Protein AF-A0A662I038-F1 (afdb_monomer_lite)

pLDDT: mean 86.77, std 16.93, range [32.78, 98.44]

Foldseek 3Di:
DDDPVVVVVVCPVVVVVVVVVLVPDDPVVNVVVVQLVCLLLLNHQQDVVVLLCLLPPPPDDPLLNLLQQLQSLQAQLAAEELCLSCVLSVHHSVVVVVSQLPPPDDSNRPSLRYDHPQQASDPHNNDVVCLVSSVNSNVSSVFDADPRGTDPVRYDDSVRSNVSSVVSVVSSVVSVPD

Sequence (178 aa):
MSSPEDTLTLLGESRSAELCTLKSLNTSTRRYVDIILLAYRGKYNHSPSVVSYLSQFPSFSAKTKLLYILLLLIPKGFVATYSSLAKILSTHPRAVGALLARNPYPLIIPCHRVVRNDGSLGGYLSSQKYLHLKKKILTEEGVEIICNKVSSEKILTLNALLKLREKAARFLETSSCK

Structure (mmCIF, N/CA/C/O backbone):
data_AF-A0A662I038-F1
#
_entry.id   AF-A0A662I038-F1
#
loop_
_atom_site.group_PDB
_atom_site.id
_atom_site.type_symbol
_atom_site.label_atom_id
_atom_site.label_alt_id
_atom_site.label_comp_id
_atom_site.label_asym_id
_atom_site.label_entity_id
_atom_site.label_seq_id
_atom_site.pdbx_PDB_ins_code
_atom_site.Cartn_x
_atom_site.Cartn_y
_atom_site.Cartn_z
_atom_site.occupancy
_atom_site.B_iso_or_equiv
_atom_site.auth_seq_id
_atom_site.auth_comp_id
_atom_site.auth_asym_id
_atom_site.auth_atom_id
_atom_site.pdbx_PDB_model_num
ATOM 1 N N . MET A 1 1 ? 6.240 27.834 24.008 1.00 33.84 1 MET A N 1
ATOM 2 C CA . MET A 1 1 ? 5.352 26.735 23.574 1.00 33.84 1 MET A CA 1
ATOM 3 C C . MET A 1 1 ? 4.157 27.390 22.908 1.00 33.84 1 MET A C 1
ATOM 5 O O . MET A 1 1 ? 3.299 27.891 23.617 1.00 33.84 1 MET A O 1
ATOM 9 N N . SER A 1 2 ? 4.181 27.533 21.583 1.00 36.19 2 SER A N 1
ATOM 10 C CA . SER A 1 2 ? 3.076 28.123 20.814 1.00 36.19 2 SER A CA 1
ATOM 11 C C . SER A 1 2 ? 1.949 27.104 20.651 1.00 36.19 2 SER A C 1
ATOM 13 O O . SER A 1 2 ? 2.203 25.902 20.534 1.00 36.19 2 SER A O 1
ATOM 15 N N . SER A 1 3 ? 0.710 27.581 20.731 1.00 33.22 3 SER A N 1
ATOM 16 C CA . SER A 1 3 ? -0.489 26.751 20.794 1.00 33.22 3 SER A CA 1
ATOM 17 C C . SER A 1 3 ? -0.877 26.219 19.401 1.00 33.22 3 SER A C 1
ATOM 19 O O . SER A 1 3 ? -0.516 26.819 18.387 1.00 33.22 3 SER A O 1
ATOM 21 N N . PRO A 1 4 ? -1.613 25.095 19.305 1.00 44.12 4 PRO A N 1
ATOM 22 C CA . PRO A 1 4 ? -2.043 24.532 18.022 1.00 44.12 4 PRO A CA 1
ATOM 23 C C . PRO A 1 4 ? -3.026 25.418 17.231 1.00 44.12 4 PRO A C 1
ATOM 25 O O . PRO A 1 4 ? -3.208 25.173 16.039 1.00 44.12 4 PRO A O 1
ATOM 28 N N . GLU A 1 5 ? -3.617 26.456 17.836 1.00 38.94 5 GLU A N 1
ATOM 29 C CA . GLU A 1 5 ? -4.492 27.403 17.125 1.00 38.94 5 GLU A CA 1
ATOM 30 C C . GLU A 1 5 ? -3.711 28.471 16.342 1.00 38.94 5 GLU A C 1
ATOM 32 O O . GLU A 1 5 ? -4.143 28.881 15.264 1.00 38.94 5 GLU A O 1
ATOM 37 N N . ASP A 1 6 ? -2.490 28.806 16.772 1.00 32.78 6 ASP A N 1
ATOM 38 C CA . ASP A 1 6 ? -1.623 29.785 16.093 1.00 32.78 6 ASP A CA 1
ATOM 39 C C . ASP A 1 6 ? -1.150 29.304 14.707 1.00 32.78 6 ASP A C 1
ATOM 41 O O . ASP A 1 6 ? -0.696 30.084 13.868 1.00 32.78 6 ASP A O 1
ATOM 45 N N . THR A 1 7 ? -1.279 28.003 14.429 1.00 41.44 7 THR A N 1
ATOM 46 C CA . THR A 1 7 ? -0.846 27.411 13.155 1.00 41.44 7 THR A CA 1
ATOM 47 C C . THR A 1 7 ? -1.882 27.611 12.044 1.00 41.44 7 THR A C 1
ATOM 49 O O . THR A 1 7 ? -1.519 27.609 10.870 1.00 41.44 7 THR A O 1
ATOM 52 N N . LEU A 1 8 ? -3.167 27.801 12.371 1.00 39.47 8 LEU A N 1
ATOM 53 C CA . LEU A 1 8 ? -4.226 27.895 11.359 1.00 39.47 8 LEU A CA 1
ATOM 54 C C . LEU A 1 8 ? -4.288 29.284 10.700 1.00 39.47 8 LEU A C 1
ATOM 56 O O . LEU A 1 8 ? -4.560 29.382 9.504 1.00 39.47 8 LEU A O 1
ATOM 60 N N . THR A 1 9 ? -3.961 30.340 11.446 1.00 37.62 9 THR A N 1
ATOM 61 C CA . THR A 1 9 ? -3.963 31.734 10.963 1.00 37.62 9 THR A CA 1
ATOM 62 C C . THR A 1 9 ? -2.780 32.020 10.025 1.00 37.62 9 THR A C 1
ATOM 64 O O . THR A 1 9 ? -2.939 32.694 9.008 1.00 37.62 9 THR A O 1
ATOM 67 N N . LEU A 1 10 ? -1.620 31.393 10.261 1.00 40.50 10 LEU A N 1
ATOM 68 C CA . LEU A 1 10 ? -0.428 31.484 9.397 1.00 40.50 10 LEU A CA 1
ATOM 69 C C . LEU A 1 10 ? -0.578 30.763 8.040 1.00 40.50 10 LEU A C 1
ATOM 71 O O . LEU A 1 10 ? 0.208 30.984 7.115 1.00 40.50 10 LEU A O 1
ATOM 75 N N . LEU A 1 11 ? -1.600 29.917 7.882 1.00 45.19 11 LEU A N 1
ATOM 76 C CA . LEU A 1 11 ? -1.929 29.257 6.611 1.00 45.19 11 LEU A CA 1
ATOM 77 C C . LEU A 1 11 ? -2.804 30.123 5.684 1.00 45.19 11 LEU A C 1
ATOM 79 O O . LEU A 1 11 ? -2.993 29.769 4.518 1.00 45.19 11 LEU A O 1
ATOM 83 N N . GLY A 1 12 ? -3.354 31.237 6.182 1.00 42.88 12 GLY A N 1
ATOM 84 C CA . GLY A 1 12 ? -4.209 32.147 5.413 1.00 42.88 12 GLY A CA 1
ATOM 85 C C . GLY A 1 12 ? -3.422 33.088 4.499 1.00 42.88 12 GLY A C 1
ATOM 86 O O . GLY A 1 12 ? -3.713 33.171 3.307 1.00 42.88 12 GLY A O 1
ATOM 87 N N . GLU A 1 13 ? -2.386 33.738 5.034 1.00 44.53 13 GLU A N 1
ATOM 88 C CA . GLU A 1 13 ? -1.527 34.680 4.295 1.00 44.53 13 GLU A CA 1
ATOM 89 C C . GLU A 1 13 ? -0.468 33.971 3.432 1.00 44.53 13 GLU A C 1
ATOM 91 O O . GLU A 1 13 ? -0.098 34.458 2.366 1.00 44.53 13 GLU A O 1
ATOM 96 N N . SER A 1 14 ? -0.027 32.772 3.828 1.00 51.50 14 SER A N 1
ATOM 97 C CA . SER A 1 14 ? 0.958 31.979 3.072 1.00 51.50 14 SER A CA 1
ATOM 98 C C . SER A 1 14 ? 0.381 31.302 1.822 1.00 51.50 14 SER A C 1
ATOM 100 O O . SER A 1 14 ? 1.107 31.067 0.854 1.00 51.50 14 SER A O 1
ATOM 102 N N . ARG A 1 15 ? -0.934 31.044 1.781 1.00 53.59 15 ARG A N 1
ATOM 103 C CA . ARG A 1 15 ? -1.600 30.368 0.653 1.00 53.59 15 ARG A CA 1
ATOM 104 C C . ARG A 1 15 ? -1.509 31.143 -0.660 1.00 53.59 15 ARG A C 1
ATOM 106 O O . ARG A 1 15 ? -1.369 30.526 -1.714 1.00 53.59 15 ARG A O 1
ATOM 113 N N . SER A 1 16 ? -1.611 32.470 -0.629 1.00 54.75 16 SER A N 1
ATOM 114 C CA . SER A 1 16 ? -1.562 33.319 -1.828 1.00 54.75 16 SER A CA 1
ATOM 115 C C . SER A 1 16 ? -0.154 33.361 -2.436 1.00 54.75 16 SER A C 1
ATOM 117 O O . SER A 1 16 ? -0.014 33.235 -3.655 1.00 54.75 16 SER A O 1
ATOM 119 N N . ALA A 1 17 ? 0.884 33.430 -1.599 1.00 58.47 17 ALA A N 1
ATOM 120 C CA . ALA A 1 17 ? 2.283 33.357 -2.015 1.00 58.47 17 ALA A CA 1
ATOM 121 C C . ALA A 1 17 ? 2.681 31.951 -2.515 1.00 58.47 17 ALA A C 1
ATOM 123 O O . ALA A 1 17 ? 3.295 31.831 -3.575 1.00 58.47 17 ALA A O 1
ATOM 124 N N . GLU A 1 18 ? 2.271 30.875 -1.829 1.00 60.16 18 GLU A N 1
ATOM 125 C CA . GLU A 1 18 ? 2.495 29.489 -2.282 1.00 60.16 18 GLU A CA 1
ATOM 126 C C . GLU A 1 18 ? 1.809 29.198 -3.625 1.00 60.16 18 GLU A C 1
ATOM 128 O O . GLU A 1 18 ? 2.407 28.599 -4.522 1.00 60.16 18 GLU A O 1
ATOM 133 N N . LEU A 1 19 ? 0.566 29.660 -3.805 1.00 60.66 19 LEU A N 1
ATOM 134 C CA . LEU A 1 19 ? -0.159 29.524 -5.071 1.00 60.66 19 LEU A CA 1
ATOM 135 C C . LEU A 1 19 ? 0.495 30.330 -6.200 1.00 60.66 19 LEU A C 1
ATOM 137 O O . LEU A 1 19 ? 0.440 29.897 -7.351 1.00 60.66 19 LEU A O 1
ATOM 141 N N . CYS A 1 20 ? 1.108 31.477 -5.898 1.00 59.00 20 CYS A N 1
ATOM 142 C CA . CYS A 1 20 ? 1.858 32.274 -6.868 1.00 59.00 20 CYS A CA 1
ATOM 143 C C . CYS A 1 20 ? 3.135 31.542 -7.322 1.00 59.00 20 CYS A C 1
ATOM 145 O O . CYS A 1 20 ? 3.368 31.391 -8.522 1.00 59.00 20 CYS A O 1
ATOM 147 N N . THR A 1 21 ? 3.885 30.972 -6.375 1.00 70.62 21 THR A N 1
ATOM 148 C CA . THR A 1 21 ? 5.096 30.177 -6.642 1.00 70.62 21 THR A CA 1
ATOM 149 C C . THR A 1 21 ? 4.796 28.897 -7.429 1.00 70.62 21 THR A C 1
ATOM 151 O O . THR A 1 21 ? 5.540 28.538 -8.334 1.00 70.62 21 THR A O 1
ATOM 154 N N . LEU A 1 22 ? 3.676 28.212 -7.167 1.00 69.75 22 LEU A N 1
ATOM 155 C CA . LEU A 1 22 ? 3.274 27.045 -7.969 1.00 69.75 22 LEU A CA 1
ATOM 156 C C . LEU A 1 22 ? 2.853 27.414 -9.398 1.00 69.75 22 LEU A C 1
ATOM 158 O O . LEU A 1 22 ? 3.016 26.610 -10.318 1.00 69.75 22 LEU A O 1
ATOM 162 N N . LYS A 1 23 ? 2.301 28.615 -9.599 1.00 75.94 23 LYS A N 1
ATOM 163 C CA . LYS A 1 23 ? 1.896 29.107 -10.923 1.00 75.94 23 LYS A CA 1
ATOM 164 C C . LYS A 1 23 ? 3.088 29.499 -11.798 1.00 75.94 23 LYS A C 1
ATOM 166 O O . LYS A 1 23 ? 2.944 29.426 -13.014 1.00 75.94 23 LYS A O 1
ATOM 171 N N . SER A 1 24 ? 4.225 29.873 -11.208 1.00 84.00 24 SER A N 1
ATOM 172 C CA . SER A 1 24 ? 5.445 30.241 -11.942 1.00 84.00 24 SER A CA 1
ATOM 173 C C . SER A 1 24 ? 6.302 29.042 -12.370 1.00 84.00 24 SER A C 1
ATOM 175 O O . SER A 1 24 ? 7.221 29.199 -13.173 1.00 84.00 24 SER A O 1
ATOM 177 N N . LEU A 1 25 ? 6.000 27.832 -11.885 1.00 85.56 25 LEU A N 1
ATOM 178 C CA . LEU A 1 25 ? 6.672 26.607 -12.317 1.00 85.56 25 LEU A CA 1
ATOM 179 C C . LEU A 1 25 ? 6.358 26.277 -13.781 1.00 85.56 25 LEU A C 1
ATOM 181 O O . LEU A 1 25 ? 5.228 26.439 -14.248 1.00 85.56 25 LEU A O 1
ATOM 185 N N . ASN A 1 26 ? 7.335 25.696 -14.483 1.00 92.38 26 ASN A N 1
ATOM 186 C CA . ASN A 1 26 ? 7.074 25.110 -15.795 1.00 92.38 26 ASN A CA 1
ATOM 187 C C . ASN A 1 26 ? 6.031 23.980 -15.691 1.00 92.38 26 ASN A C 1
ATOM 189 O O . ASN A 1 26 ? 5.844 23.353 -14.641 1.00 92.38 26 ASN A O 1
ATOM 193 N N . THR A 1 27 ? 5.365 23.692 -16.808 1.00 89.31 27 THR A N 1
ATOM 194 C CA . THR A 1 27 ? 4.227 22.767 -16.848 1.00 89.31 27 THR A CA 1
ATOM 195 C C . THR A 1 27 ? 4.571 21.365 -16.338 1.00 89.31 27 THR A C 1
ATOM 197 O O . THR A 1 27 ? 3.749 20.745 -15.665 1.00 89.31 27 THR A O 1
ATOM 200 N N . SER A 1 28 ? 5.772 20.859 -16.624 1.00 88.38 28 SER A N 1
ATOM 201 C CA . SER A 1 28 ? 6.204 19.520 -16.206 1.00 88.38 28 SER A CA 1
ATOM 202 C C . SER A 1 28 ? 6.419 19.439 -14.696 1.00 88.38 28 SER A C 1
ATOM 204 O O . SER A 1 28 ? 5.887 18.536 -14.049 1.00 88.38 28 SER A O 1
ATOM 206 N N . THR A 1 29 ? 7.124 20.413 -14.116 1.00 88.56 29 THR A N 1
ATOM 207 C CA . THR A 1 29 ? 7.346 20.480 -12.666 1.00 88.56 29 THR A CA 1
ATOM 208 C C . THR A 1 29 ? 6.030 20.669 -11.923 1.00 88.56 29 THR A C 1
ATOM 210 O O . THR A 1 29 ? 5.772 19.973 -10.943 1.00 88.56 29 THR A O 1
ATOM 213 N N . ARG A 1 30 ? 5.152 21.549 -12.417 1.00 88.00 30 ARG A N 1
ATOM 214 C CA . ARG A 1 30 ? 3.831 21.764 -11.821 1.00 88.00 30 ARG A CA 1
ATOM 215 C C . ARG A 1 30 ? 2.997 20.483 -11.804 1.00 88.00 30 ARG A C 1
ATOM 217 O O . ARG A 1 30 ? 2.484 20.118 -10.754 1.00 88.00 30 ARG A O 1
ATOM 224 N N . ARG A 1 31 ? 2.942 19.748 -12.923 1.00 87.69 31 ARG A N 1
ATOM 225 C CA . ARG A 1 31 ? 2.252 18.446 -13.000 1.00 87.69 31 ARG A CA 1
ATOM 226 C C . ARG A 1 31 ? 2.807 17.437 -11.999 1.00 87.69 31 ARG A C 1
ATOM 228 O O . ARG A 1 31 ? 2.033 16.715 -11.376 1.00 87.69 31 ARG A O 1
ATOM 235 N N . TYR A 1 32 ? 4.128 17.378 -11.842 1.00 88.69 32 TYR A N 1
ATOM 236 C CA . TYR A 1 32 ? 4.756 16.499 -10.859 1.00 88.69 32 TYR A CA 1
ATOM 237 C C . TYR A 1 32 ? 4.319 16.853 -9.432 1.00 88.69 32 TYR A C 1
ATOM 239 O O . TYR A 1 32 ? 3.855 15.980 -8.698 1.00 88.69 32 TYR A O 1
ATOM 247 N N . VAL A 1 33 ? 4.396 18.134 -9.060 1.00 90.38 33 VAL A N 1
ATOM 248 C CA . VAL A 1 33 ? 3.961 18.608 -7.739 1.00 90.38 33 VAL A CA 1
ATOM 249 C C . VAL A 1 33 ? 2.472 18.329 -7.518 1.00 90.38 33 VAL A C 1
ATOM 251 O O . VAL A 1 33 ? 2.106 17.801 -6.469 1.00 90.38 33 VAL A O 1
ATOM 254 N N . ASP A 1 34 ? 1.622 18.584 -8.514 1.00 89.94 34 ASP A N 1
ATOM 255 C CA . ASP A 1 34 ? 0.185 18.304 -8.447 1.00 89.94 34 ASP A CA 1
ATOM 256 C C . ASP A 1 34 ? -0.094 16.816 -8.190 1.00 89.94 34 ASP A C 1
ATOM 258 O O . ASP A 1 34 ? -0.921 16.483 -7.341 1.00 89.94 34 ASP A O 1
ATOM 262 N N . ILE A 1 35 ? 0.625 15.904 -8.856 1.00 90.19 35 ILE A N 1
ATOM 263 C CA . ILE A 1 35 ? 0.500 14.456 -8.627 1.00 90.19 35 ILE A CA 1
ATOM 264 C C . ILE A 1 35 ? 0.863 14.099 -7.182 1.00 90.19 35 ILE A C 1
ATOM 266 O O . ILE A 1 35 ? 0.116 13.366 -6.530 1.00 90.19 35 ILE A O 1
ATOM 270 N N . ILE A 1 36 ? 1.975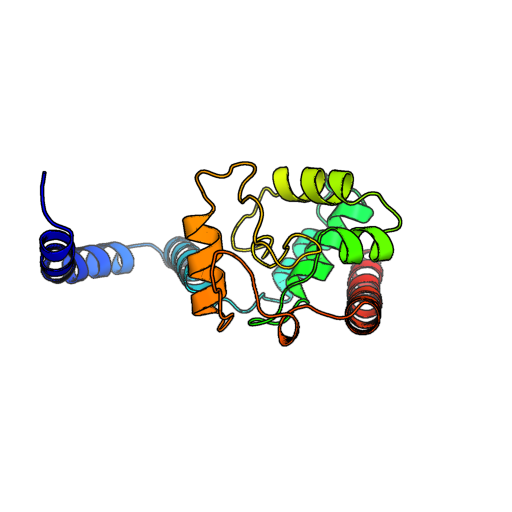 14.627 -6.662 1.00 91.81 36 ILE A N 1
ATOM 271 C CA . ILE A 1 36 ? 2.405 14.376 -5.280 1.00 91.81 36 ILE A CA 1
ATOM 272 C C . ILE A 1 36 ? 1.370 14.907 -4.284 1.00 91.81 36 ILE A C 1
ATOM 274 O O . ILE A 1 36 ? 1.000 14.195 -3.350 1.00 91.81 36 ILE A O 1
ATOM 278 N N . LEU A 1 37 ? 0.849 16.116 -4.501 1.00 92.06 37 LEU A N 1
ATOM 279 C CA . LEU A 1 37 ? -0.173 16.716 -3.643 1.00 92.06 37 LEU A CA 1
ATOM 280 C C . LEU A 1 37 ? -1.493 15.943 -3.696 1.00 92.06 37 LEU A C 1
ATOM 282 O O . LEU A 1 37 ? -2.119 15.730 -2.659 1.00 92.06 37 LEU A O 1
ATOM 286 N N . LEU A 1 38 ? -1.916 15.488 -4.877 1.00 92.00 38 LEU A N 1
ATOM 287 C CA . LEU A 1 38 ? -3.093 14.633 -5.026 1.00 92.00 38 LEU A CA 1
ATOM 288 C C . LEU A 1 38 ? -2.901 13.295 -4.312 1.00 92.00 38 LEU A C 1
ATOM 290 O O . LEU A 1 38 ? -3.838 12.812 -3.678 1.00 92.00 38 LEU A O 1
ATOM 294 N N . ALA A 1 39 ? -1.713 12.696 -4.402 1.00 91.44 39 ALA A N 1
ATOM 295 C CA . ALA A 1 39 ? -1.419 11.415 -3.770 1.00 91.44 39 ALA A CA 1
ATOM 296 C C . ALA A 1 39 ? -1.368 11.546 -2.249 1.00 91.44 39 ALA A C 1
ATOM 298 O O . ALA A 1 39 ? -1.968 10.743 -1.540 1.00 91.44 39 ALA A O 1
ATOM 299 N N . TYR A 1 40 ? -0.741 12.613 -1.758 1.00 92.00 40 TYR A N 1
ATOM 300 C CA . TYR A 1 40 ? -0.734 12.957 -0.345 1.00 92.00 40 TYR A CA 1
ATOM 301 C C . TYR A 1 40 ? -2.137 13.225 0.205 1.00 92.00 40 TYR A C 1
ATOM 303 O O . TYR A 1 40 ? -2.399 12.856 1.339 1.00 92.00 40 TYR A O 1
ATOM 311 N N . ARG A 1 41 ? -3.031 13.808 -0.607 1.00 92.19 41 ARG A N 1
ATOM 312 C CA . ARG A 1 41 ? -4.436 14.076 -0.255 1.00 92.19 41 ARG A CA 1
ATOM 313 C C . ARG A 1 41 ? -5.359 12.850 -0.348 1.00 92.19 41 ARG A C 1
ATOM 315 O O . ARG A 1 41 ? -6.576 13.017 -0.336 1.00 92.19 41 ARG A O 1
ATOM 322 N N . GLY A 1 42 ? -4.829 11.656 -0.634 1.00 87.62 42 GLY A N 1
ATOM 323 C CA . GLY A 1 42 ? -5.635 10.456 -0.918 1.00 87.62 42 GLY A CA 1
ATOM 324 C C . GLY A 1 42 ? -6.472 10.534 -2.209 1.00 87.62 42 GLY A C 1
ATOM 325 O O . GLY A 1 42 ? -7.277 9.652 -2.509 1.00 87.62 42 GLY A O 1
ATOM 326 N N . LYS A 1 43 ? -6.296 11.584 -3.023 1.00 88.94 43 LYS A N 1
ATOM 327 C CA . LYS A 1 43 ? -7.107 11.874 -4.218 1.00 88.94 43 LYS A CA 1
ATOM 328 C C . LYS A 1 43 ? -6.486 11.381 -5.520 1.00 88.94 43 LYS A C 1
ATOM 330 O O . LYS A 1 43 ? -7.187 11.312 -6.525 1.00 88.94 43 LYS A O 1
ATOM 335 N N . TYR A 1 44 ? -5.237 10.928 -5.524 1.00 87.81 44 TYR A N 1
ATOM 336 C CA . TYR A 1 44 ? -4.592 10.422 -6.739 1.00 87.81 44 TYR A CA 1
ATOM 337 C C . TYR A 1 44 ? -5.205 9.109 -7.241 1.00 87.81 44 TYR A C 1
ATOM 339 O O . TYR A 1 44 ? -5.312 8.140 -6.494 1.00 87.81 44 TYR A O 1
ATOM 347 N N . ASN A 1 45 ? -5.629 9.086 -8.504 1.00 84.31 45 ASN A N 1
ATOM 348 C CA . ASN A 1 45 ? -6.024 7.868 -9.208 1.00 84.31 45 ASN A CA 1
ATOM 349 C C . ASN A 1 45 ? -4.846 7.433 -10.078 1.00 84.31 45 ASN A C 1
ATOM 351 O O . ASN A 1 45 ? -4.392 8.196 -10.929 1.00 84.31 45 ASN A O 1
ATOM 355 N N . HIS A 1 46 ? -4.335 6.227 -9.843 1.00 82.00 46 HIS A N 1
ATOM 356 C CA . HIS A 1 46 ? -3.140 5.750 -10.527 1.00 82.00 46 HIS A CA 1
ATOM 357 C C . HIS A 1 46 ? -3.394 5.617 -12.033 1.00 82.00 46 HIS A C 1
ATOM 359 O O . HIS A 1 46 ? -4.306 4.908 -12.459 1.00 82.00 46 HIS A O 1
ATOM 365 N N . SER A 1 47 ? -2.572 6.294 -12.836 1.00 80.56 47 SER A N 1
ATOM 366 C CA . SER A 1 47 ? -2.617 6.173 -14.294 1.00 80.56 47 SER A CA 1
ATOM 367 C C . SER A 1 47 ? -2.165 4.773 -14.745 1.00 80.56 47 SER A C 1
ATOM 369 O O . SER A 1 47 ? -1.195 4.249 -14.183 1.00 80.56 47 SER A O 1
ATOM 371 N N . PRO A 1 48 ? -2.764 4.192 -15.806 1.00 79.62 48 PRO A N 1
ATOM 372 C CA . PRO A 1 48 ? -2.260 2.970 -16.442 1.00 79.62 48 PRO A CA 1
ATOM 373 C C . PRO A 1 48 ? -0.775 3.043 -16.833 1.00 79.62 48 PRO A C 1
ATOM 375 O O . PRO A 1 48 ? -0.078 2.029 -16.820 1.00 79.62 48 PRO A O 1
ATOM 378 N N . SER A 1 49 ? -0.256 4.245 -17.114 1.00 84.38 49 SER A N 1
ATOM 379 C CA . SER A 1 49 ? 1.166 4.453 -17.417 1.00 84.38 49 SER A CA 1
ATOM 380 C C . SER A 1 49 ? 2.095 4.053 -16.266 1.00 84.38 49 SER A C 1
ATOM 382 O O . SER A 1 49 ? 3.185 3.548 -16.519 1.00 84.38 49 SER A O 1
ATOM 384 N N . VAL A 1 50 ? 1.660 4.199 -15.007 1.00 87.94 50 VAL A N 1
ATOM 385 C CA . VAL A 1 50 ? 2.444 3.776 -13.834 1.00 87.94 50 VAL A CA 1
ATOM 386 C C . VAL A 1 50 ? 2.570 2.255 -13.797 1.00 87.94 50 VAL A C 1
ATOM 388 O O . VAL A 1 50 ? 3.649 1.734 -13.533 1.00 87.94 50 VAL A O 1
ATOM 391 N N . VAL A 1 51 ? 1.491 1.530 -14.104 1.00 87.94 51 VAL A N 1
ATOM 392 C CA . VAL A 1 51 ? 1.506 0.059 -14.160 1.00 87.94 51 VAL A CA 1
ATOM 393 C C . VAL A 1 51 ? 2.481 -0.420 -15.237 1.00 87.94 51 VAL A C 1
ATOM 395 O O . VAL A 1 51 ? 3.327 -1.271 -14.963 1.00 87.94 51 VAL A O 1
ATOM 398 N N . SER A 1 52 ? 2.414 0.184 -16.428 1.00 88.06 52 SER A N 1
ATOM 399 C CA . SER A 1 52 ? 3.336 -0.103 -17.532 1.00 88.06 52 SER A CA 1
ATOM 400 C C . SER A 1 52 ? 4.795 0.144 -17.129 1.00 88.06 52 SER A C 1
ATOM 402 O O . SER A 1 52 ? 5.629 -0.754 -17.244 1.00 88.06 52 SER A O 1
ATOM 404 N N . TYR A 1 53 ? 5.088 1.302 -16.533 1.00 90.50 53 TYR A N 1
ATOM 405 C CA . TYR A 1 53 ? 6.427 1.637 -16.047 1.00 90.50 53 TYR A CA 1
ATOM 406 C C . TYR A 1 53 ? 6.965 0.610 -15.039 1.00 90.50 53 TYR A C 1
ATOM 408 O O . TYR A 1 53 ? 8.065 0.083 -15.202 1.00 90.50 53 TYR A O 1
ATOM 416 N N . LEU A 1 54 ? 6.176 0.269 -14.015 1.00 90.88 54 LEU A N 1
ATOM 417 C CA . LEU A 1 54 ? 6.601 -0.675 -12.979 1.00 90.88 54 LEU A CA 1
ATOM 418 C C . LEU A 1 54 ? 6.814 -2.091 -13.526 1.00 90.88 54 LEU A C 1
ATOM 420 O O . LEU A 1 54 ? 7.715 -2.794 -13.067 1.00 90.88 54 LEU A O 1
ATOM 424 N N . SER A 1 55 ? 6.013 -2.512 -14.509 1.00 87.75 55 SER A N 1
ATOM 425 C CA . SER A 1 55 ? 6.145 -3.835 -15.130 1.00 87.75 55 SER A CA 1
ATOM 426 C C . SER A 1 55 ? 7.471 -4.009 -15.885 1.00 87.75 55 SER A C 1
ATOM 428 O O . SER A 1 55 ? 8.066 -5.089 -15.851 1.00 87.75 55 SER A O 1
ATOM 430 N N . GLN A 1 56 ? 7.988 -2.932 -16.477 1.00 88.12 56 GLN A N 1
ATOM 431 C CA . GLN A 1 56 ? 9.222 -2.929 -17.267 1.00 88.12 56 GLN A CA 1
ATOM 432 C C . GLN A 1 56 ? 10.467 -2.583 -16.438 1.00 88.12 56 GLN A C 1
ATOM 434 O O . GLN A 1 56 ? 11.586 -2.713 -16.921 1.00 88.12 56 GLN A O 1
ATOM 439 N N . PHE A 1 57 ? 10.304 -2.185 -15.172 1.00 88.75 57 PHE A N 1
ATOM 440 C CA . PHE A 1 57 ? 11.421 -1.723 -14.350 1.00 88.75 57 PHE A CA 1
ATOM 441 C C . PHE A 1 57 ? 12.449 -2.850 -14.093 1.00 88.75 57 PHE A C 1
ATOM 443 O O . PHE A 1 57 ? 12.089 -3.867 -13.486 1.00 88.75 57 PHE A O 1
ATOM 450 N N . PRO A 1 58 ? 13.717 -2.713 -14.528 1.00 86.00 58 PRO A N 1
ATOM 451 C CA . PRO A 1 58 ? 14.671 -3.827 -14.565 1.00 86.00 58 PRO A CA 1
ATOM 452 C C . PRO A 1 58 ? 15.118 -4.278 -13.169 1.00 86.00 58 PRO A C 1
ATOM 454 O O . PRO A 1 58 ? 15.255 -5.472 -12.918 1.00 86.00 58 PRO A O 1
ATOM 457 N N . SER A 1 59 ? 15.268 -3.347 -12.224 1.00 90.62 59 SER A N 1
ATOM 458 C CA . SER A 1 59 ? 15.780 -3.647 -10.878 1.00 90.62 59 SER A CA 1
ATOM 459 C C . SER A 1 59 ? 14.747 -4.283 -9.938 1.00 90.62 59 SER A C 1
ATOM 461 O O . SER A 1 59 ? 15.062 -4.584 -8.785 1.00 90.62 59 SER A O 1
ATOM 463 N N . PHE A 1 60 ? 13.498 -4.470 -10.378 1.00 92.38 60 PHE A N 1
ATOM 464 C CA . PHE A 1 60 ? 12.458 -5.098 -9.565 1.00 92.38 60 PHE A CA 1
ATOM 465 C C . PHE A 1 60 ? 12.325 -6.583 -9.886 1.00 92.38 60 PHE A C 1
ATOM 467 O O . PHE A 1 60 ? 12.086 -6.974 -11.025 1.00 92.38 60 PHE A O 1
ATOM 474 N N . SER A 1 61 ? 12.381 -7.418 -8.846 1.00 93.75 61 SER A N 1
ATOM 475 C CA . SER A 1 61 ? 12.034 -8.836 -8.976 1.00 93.75 61 SER A CA 1
ATOM 476 C C . SER A 1 61 ? 10.587 -9.006 -9.455 1.00 93.75 61 SER A C 1
ATOM 478 O O . SER A 1 61 ? 9.737 -8.156 -9.171 1.00 93.75 61 SER A O 1
ATOM 480 N N . ALA A 1 62 ? 10.263 -10.135 -10.091 1.00 92.94 62 ALA A N 1
ATOM 481 C CA . ALA A 1 62 ? 8.889 -10.448 -10.501 1.00 92.94 62 ALA A CA 1
ATOM 482 C C . ALA A 1 62 ? 7.883 -10.316 -9.338 1.00 92.94 62 ALA A C 1
ATOM 484 O O . ALA A 1 62 ? 6.796 -9.761 -9.493 1.00 92.94 62 ALA A O 1
ATOM 485 N N . LYS A 1 63 ? 8.287 -10.736 -8.131 1.00 94.81 63 LYS A N 1
ATOM 4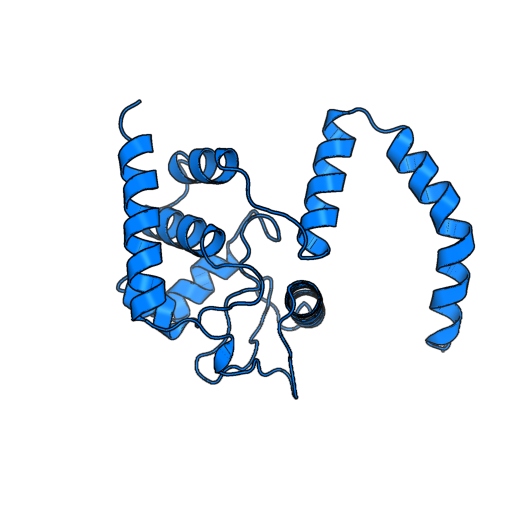86 C CA . LYS A 1 63 ? 7.488 -10.613 -6.904 1.00 94.81 63 LYS A CA 1
ATOM 487 C C . LYS A 1 63 ? 7.279 -9.156 -6.484 1.00 94.81 63 LYS A C 1
ATOM 489 O O . LYS A 1 63 ? 6.179 -8.798 -6.072 1.00 94.81 63 LYS A O 1
ATOM 494 N N . THR A 1 64 ? 8.310 -8.319 -6.599 1.00 96.00 64 THR A N 1
ATOM 495 C CA . THR A 1 64 ? 8.226 -6.876 -6.320 1.00 96.00 64 THR A CA 1
ATOM 496 C C . THR A 1 64 ? 7.268 -6.194 -7.292 1.00 96.00 64 THR A C 1
ATOM 498 O O . THR A 1 64 ? 6.382 -5.463 -6.854 1.00 96.00 64 THR A O 1
ATOM 501 N N . LYS A 1 65 ? 7.398 -6.484 -8.594 1.00 95.56 65 LYS A N 1
ATOM 502 C CA . LYS A 1 65 ? 6.509 -5.954 -9.636 1.00 95.56 65 LYS A CA 1
ATOM 503 C C . LYS A 1 65 ? 5.055 -6.332 -9.356 1.00 95.56 65 LYS A C 1
ATOM 505 O O . LYS A 1 65 ? 4.194 -5.456 -9.311 1.00 95.56 65 LYS A O 1
ATOM 510 N N . LEU A 1 66 ? 4.799 -7.613 -9.074 1.00 96.06 66 LEU A N 1
ATOM 511 C CA . LEU A 1 66 ? 3.463 -8.103 -8.737 1.00 96.06 66 LEU A CA 1
ATOM 512 C C . LEU A 1 66 ? 2.898 -7.417 -7.487 1.00 96.06 66 LEU A C 1
ATOM 514 O O . LEU A 1 66 ? 1.757 -6.967 -7.516 1.00 96.06 66 LEU A O 1
ATOM 518 N N . LEU A 1 67 ? 3.687 -7.286 -6.413 1.00 97.31 67 LEU A N 1
ATOM 519 C CA . LEU A 1 67 ? 3.264 -6.588 -5.196 1.00 97.31 67 LEU A CA 1
ATOM 520 C C . LEU A 1 67 ? 2.891 -5.130 -5.485 1.00 97.31 67 LEU A C 1
ATOM 522 O O . LEU A 1 67 ? 1.834 -4.683 -5.056 1.00 97.31 67 LEU A O 1
ATOM 526 N N . TYR A 1 68 ? 3.727 -4.381 -6.205 1.00 96.50 68 TYR A N 1
ATOM 527 C CA . TYR A 1 68 ? 3.463 -2.963 -6.462 1.00 96.50 68 TYR A CA 1
ATOM 528 C C . TYR A 1 68 ? 2.241 -2.753 -7.353 1.00 96.50 68 TYR A C 1
ATOM 530 O O . TYR A 1 68 ? 1.405 -1.911 -7.033 1.00 96.50 68 TYR A O 1
ATOM 538 N N . ILE A 1 69 ? 2.077 -3.556 -8.407 1.00 95.44 69 ILE A N 1
ATOM 539 C CA . ILE A 1 69 ? 0.875 -3.506 -9.249 1.00 95.44 69 ILE A CA 1
ATOM 540 C C . ILE A 1 69 ? -0.363 -3.8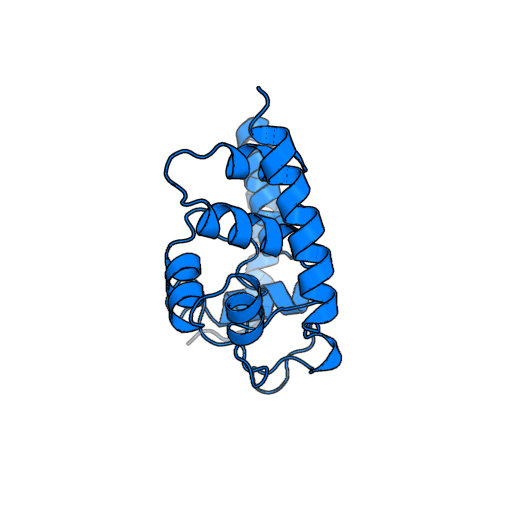82 -8.433 1.00 95.44 69 ILE A C 1
ATOM 542 O O . ILE A 1 69 ? -1.384 -3.206 -8.526 1.00 95.44 69 ILE A O 1
ATOM 546 N N . LEU A 1 70 ? -0.271 -4.904 -7.579 1.00 96.19 70 LEU A N 1
ATOM 547 C CA . LEU A 1 70 ? -1.368 -5.298 -6.700 1.00 96.19 70 LEU A CA 1
ATOM 548 C C . LEU A 1 70 ? -1.799 -4.148 -5.777 1.00 96.19 70 LEU A C 1
ATOM 550 O O . LEU A 1 70 ? -2.994 -3.913 -5.635 1.00 96.19 70 LEU A O 1
ATOM 554 N N . LEU A 1 71 ? -0.855 -3.391 -5.205 1.00 96.31 71 LEU A N 1
ATOM 555 C CA . LEU A 1 71 ? -1.168 -2.217 -4.379 1.00 96.31 71 LEU A CA 1
ATOM 556 C C . LEU A 1 71 ? -1.899 -1.125 -5.163 1.00 96.31 71 LEU A C 1
ATOM 558 O O . LEU A 1 71 ? -2.843 -0.541 -4.638 1.00 96.31 71 LEU A O 1
ATOM 562 N N . LEU A 1 72 ? -1.498 -0.866 -6.413 1.00 95.12 72 LEU A N 1
ATOM 563 C CA . LEU A 1 72 ? -2.175 0.108 -7.281 1.00 95.12 72 LEU A CA 1
ATOM 564 C C . LEU A 1 72 ? -3.628 -0.285 -7.581 1.00 95.12 72 LEU A C 1
ATOM 566 O O . LEU A 1 72 ? -4.450 0.585 -7.864 1.00 95.12 72 LEU A O 1
ATOM 570 N N . LEU A 1 73 ? -3.942 -1.582 -7.516 1.00 94.94 73 LEU A N 1
ATOM 571 C CA . LEU A 1 73 ? -5.282 -2.120 -7.741 1.00 94.94 73 LEU A CA 1
ATOM 572 C C . LEU A 1 73 ? -6.153 -2.168 -6.478 1.00 94.94 73 LEU A C 1
ATOM 574 O O . LEU A 1 73 ? -7.364 -2.347 -6.608 1.00 94.94 73 LEU A O 1
ATOM 578 N N . ILE A 1 74 ? -5.582 -2.010 -5.277 1.00 96.06 74 ILE A N 1
ATOM 579 C CA . ILE A 1 74 ? -6.372 -1.892 -4.044 1.00 96.06 74 ILE A CA 1
ATOM 580 C C . ILE A 1 74 ? -7.178 -0.590 -4.129 1.00 96.06 74 ILE A C 1
ATOM 582 O O . ILE A 1 74 ? -6.568 0.474 -4.263 1.00 96.06 74 ILE A O 1
ATOM 586 N N . PRO A 1 75 ? -8.519 -0.629 -4.053 1.00 95.25 75 PRO A N 1
ATOM 587 C CA . PRO A 1 75 ? -9.332 0.574 -4.154 1.00 95.25 75 PRO A CA 1
ATOM 588 C C . PRO A 1 75 ? -9.094 1.513 -2.968 1.00 95.25 75 PRO A C 1
ATOM 590 O O . PRO A 1 75 ? -8.801 1.080 -1.853 1.00 95.25 75 PRO A O 1
ATOM 593 N N . LYS A 1 76 ? -9.249 2.817 -3.210 1.00 95.25 76 LYS A N 1
ATOM 594 C CA . LYS A 1 76 ? -9.280 3.822 -2.139 1.00 95.25 76 LYS A CA 1
ATOM 595 C C . LYS A 1 76 ? -10.366 3.479 -1.129 1.00 95.25 76 LYS A C 1
ATOM 597 O O . LYS A 1 76 ? -11.421 2.968 -1.504 1.00 95.25 76 LYS A O 1
ATOM 602 N N . GLY A 1 77 ? -10.091 3.760 0.138 1.00 96.31 77 GLY A N 1
ATOM 603 C CA . GLY A 1 77 ? -10.992 3.417 1.231 1.00 96.31 77 GLY A CA 1
ATOM 604 C C . GLY A 1 77 ? -10.894 1.956 1.669 1.00 96.31 77 GLY A C 1
ATOM 605 O O . GLY A 1 77 ? -11.570 1.578 2.617 1.00 96.31 77 GLY A O 1
ATOM 606 N N . PHE A 1 78 ? -10.046 1.140 1.038 1.00 97.88 78 PHE A N 1
ATOM 607 C CA . PHE A 1 78 ? -9.785 -0.235 1.450 1.00 97.88 78 PHE A CA 1
ATOM 608 C C . PHE A 1 78 ? -8.298 -0.467 1.698 1.00 97.88 78 PHE A C 1
ATOM 610 O O . PHE A 1 78 ? -7.424 0.195 1.134 1.00 97.88 78 PHE A O 1
ATOM 617 N N . VAL A 1 79 ? -8.011 -1.448 2.544 1.00 98.25 79 VAL A N 1
ATOM 618 C CA . VAL A 1 79 ? -6.655 -1.845 2.912 1.00 98.25 79 VAL A CA 1
ATOM 619 C C . VAL A 1 79 ? -6.471 -3.350 2.771 1.00 98.25 79 VAL A C 1
ATOM 621 O O . VAL A 1 79 ? -7.425 -4.121 2.803 1.00 98.25 79 VAL A O 1
ATOM 624 N N . ALA A 1 80 ? -5.225 -3.784 2.640 1.00 98.38 80 ALA A N 1
ATOM 625 C CA . ALA A 1 80 ? -4.837 -5.185 2.733 1.00 98.38 80 ALA A CA 1
ATOM 626 C C . ALA A 1 80 ? -3.973 -5.407 3.975 1.00 98.38 80 ALA A C 1
ATOM 628 O O . ALA A 1 80 ? -3.361 -4.481 4.507 1.00 98.38 80 ALA A O 1
ATOM 629 N N . THR A 1 81 ? -3.875 -6.651 4.432 1.00 98.44 81 THR A N 1
ATOM 630 C CA . THR A 1 81 ? -2.980 -6.997 5.543 1.00 98.44 81 THR A CA 1
ATOM 631 C C . THR A 1 81 ? -1.649 -7.539 5.031 1.00 98.44 81 THR A C 1
ATOM 633 O O . THR A 1 81 ? -1.589 -8.195 3.990 1.00 98.44 81 THR A O 1
ATOM 636 N N . TYR A 1 82 ? -0.566 -7.353 5.790 1.00 98.06 82 TYR A N 1
ATOM 637 C CA . TYR A 1 82 ? 0.717 -7.999 5.471 1.00 98.06 82 TYR A CA 1
ATOM 638 C C . TYR A 1 82 ? 0.581 -9.524 5.324 1.00 98.06 82 TYR A C 1
ATOM 640 O O . TYR A 1 82 ? 1.236 -10.121 4.474 1.00 98.06 82 TYR A O 1
ATOM 648 N N . SER A 1 83 ? -0.268 -10.156 6.140 1.00 98.06 83 SER A N 1
ATOM 649 C CA . SER A 1 83 ? -0.534 -11.599 6.111 1.00 98.06 83 SER A CA 1
ATOM 650 C C . SER A 1 83 ? -1.281 -12.042 4.856 1.00 98.06 83 SER A C 1
ATOM 652 O O . SER A 1 83 ? -0.896 -13.035 4.244 1.00 98.06 83 SER A O 1
ATOM 654 N N . SER A 1 84 ? -2.318 -11.312 4.443 1.00 98.25 84 SER A N 1
ATOM 655 C CA . SER A 1 84 ? -3.070 -11.632 3.226 1.00 98.25 84 SER A CA 1
ATOM 656 C C . SER A 1 84 ? -2.211 -11.448 1.977 1.00 98.25 84 SER A C 1
ATOM 658 O O . SER A 1 84 ? -2.134 -12.362 1.162 1.00 98.25 84 SER A O 1
ATOM 660 N N . LEU A 1 85 ? -1.462 -10.345 1.871 1.00 98.38 85 LEU A N 1
ATOM 661 C CA . LEU A 1 85 ? -0.516 -10.133 0.769 1.00 98.38 85 LEU A CA 1
ATOM 662 C C . LEU A 1 85 ? 0.576 -11.207 0.724 1.00 98.38 85 LEU A C 1
ATOM 664 O O . LEU A 1 85 ? 0.951 -11.664 -0.352 1.00 98.38 85 LEU A O 1
ATOM 668 N N . ALA A 1 86 ? 1.068 -11.646 1.883 1.00 98.25 86 ALA A N 1
ATOM 669 C CA . ALA A 1 86 ? 2.062 -12.709 1.958 1.00 98.25 86 ALA A CA 1
ATOM 670 C C . ALA A 1 86 ? 1.535 -14.037 1.397 1.00 98.25 86 ALA A C 1
ATOM 672 O O . ALA A 1 86 ? 2.235 -14.678 0.615 1.00 98.25 86 ALA A O 1
ATOM 673 N N . LYS A 1 87 ? 0.283 -14.401 1.713 1.00 97.94 87 LYS A N 1
ATOM 674 C CA . LYS A 1 87 ? -0.394 -15.574 1.132 1.00 97.94 87 LYS A CA 1
ATOM 675 C C . LYS A 1 87 ? -0.510 -15.452 -0.390 1.00 97.94 87 LYS A C 1
ATOM 677 O O . LYS A 1 87 ? -0.110 -16.358 -1.111 1.00 97.94 87 LYS A O 1
ATOM 682 N N . ILE A 1 88 ? -0.974 -14.300 -0.877 1.00 97.69 88 ILE A N 1
ATOM 683 C CA . ILE A 1 88 ? -1.142 -14.003 -2.312 1.00 97.69 88 ILE A CA 1
ATOM 684 C C . ILE A 1 88 ? 0.176 -14.111 -3.096 1.00 97.69 88 ILE A C 1
ATOM 686 O O . ILE A 1 88 ? 0.192 -14.565 -4.241 1.00 97.69 88 ILE A O 1
ATOM 690 N N . LEU A 1 89 ? 1.284 -13.704 -2.476 1.00 96.56 89 LEU A N 1
ATOM 691 C CA . LEU A 1 89 ? 2.622 -13.702 -3.071 1.00 96.56 89 LEU A CA 1
ATOM 692 C C . LEU A 1 89 ? 3.437 -14.964 -2.761 1.00 96.56 89 LEU A C 1
ATOM 694 O O . LEU A 1 89 ? 4.611 -15.015 -3.131 1.00 96.56 89 LEU A O 1
ATOM 698 N N . SER A 1 90 ? 2.848 -15.948 -2.067 1.00 96.69 90 SER A N 1
ATOM 699 C CA . SER A 1 90 ? 3.536 -17.166 -1.610 1.00 96.69 90 SER A CA 1
ATOM 700 C C . SER A 1 90 ? 4.853 -16.846 -0.885 1.00 96.69 90 SER A C 1
ATOM 702 O O . SER A 1 90 ? 5.941 -17.266 -1.277 1.00 96.69 90 SER A O 1
ATOM 704 N N . THR A 1 91 ? 4.774 -15.993 0.138 1.00 97.38 91 THR A N 1
ATOM 705 C CA . THR A 1 91 ? 5.928 -15.511 0.909 1.00 97.38 91 THR A CA 1
ATOM 706 C C . THR A 1 91 ? 5.558 -15.285 2.378 1.00 97.38 91 THR A C 1
ATOM 708 O O . THR A 1 91 ? 4.436 -15.554 2.798 1.00 97.38 91 THR A O 1
ATOM 711 N N . HIS A 1 92 ? 6.495 -14.772 3.178 1.00 97.62 92 HIS A N 1
ATOM 712 C CA . HIS A 1 92 ? 6.273 -14.444 4.586 1.00 97.62 92 HIS A CA 1
ATOM 713 C C . HIS A 1 92 ? 5.866 -12.963 4.781 1.00 97.62 92 HIS A C 1
ATOM 715 O O . HIS A 1 92 ? 6.400 -12.091 4.087 1.00 97.62 92 HIS A O 1
ATOM 721 N N . PRO A 1 93 ? 5.010 -12.607 5.765 1.00 97.12 93 PRO A N 1
ATOM 722 C CA . PRO A 1 93 ? 4.600 -11.215 6.017 1.00 97.12 93 PRO A CA 1
ATOM 723 C C . PRO A 1 93 ? 5.766 -10.250 6.253 1.00 97.12 93 PRO A C 1
ATOM 725 O O . PRO A 1 93 ? 5.739 -9.110 5.793 1.00 97.12 93 PRO A O 1
ATOM 728 N N . ARG A 1 94 ? 6.835 -10.718 6.912 1.00 95.56 94 ARG A N 1
ATOM 729 C CA . ARG A 1 94 ? 8.069 -9.929 7.095 1.00 95.56 94 ARG A CA 1
ATOM 730 C C . ARG A 1 94 ? 8.757 -9.608 5.765 1.00 95.56 94 ARG A C 1
ATOM 732 O O . ARG A 1 94 ? 9.273 -8.507 5.609 1.00 95.56 94 ARG A O 1
ATOM 739 N N . ALA A 1 95 ? 8.719 -10.529 4.800 1.00 96.81 95 ALA A N 1
ATOM 740 C CA . ALA A 1 95 ? 9.274 -10.307 3.468 1.00 96.81 95 ALA A CA 1
ATOM 741 C C . ALA A 1 95 ? 8.467 -9.246 2.703 1.00 96.81 95 ALA A C 1
ATOM 743 O O . ALA A 1 95 ? 9.055 -8.372 2.075 1.00 96.81 95 ALA A O 1
ATOM 744 N N . VAL A 1 96 ? 7.131 -9.258 2.824 1.00 97.38 96 VAL A N 1
ATOM 745 C CA . VAL A 1 96 ? 6.277 -8.173 2.300 1.00 97.38 96 VAL A CA 1
ATOM 746 C C . VAL A 1 96 ? 6.664 -6.842 2.943 1.00 97.38 96 VAL A C 1
ATOM 748 O O . VAL A 1 96 ? 6.899 -5.868 2.236 1.00 97.38 96 VAL A O 1
ATOM 751 N N . GLY A 1 97 ? 6.816 -6.807 4.271 1.00 95.38 97 GLY A N 1
ATOM 752 C CA . GLY A 1 97 ? 7.293 -5.624 4.991 1.00 95.38 97 GLY A CA 1
ATOM 753 C C . GLY A 1 97 ? 8.626 -5.090 4.457 1.00 95.38 97 GLY A C 1
ATOM 754 O O . GLY A 1 97 ? 8.735 -3.896 4.196 1.00 95.38 97 GLY A O 1
ATOM 755 N N . ALA A 1 98 ? 9.604 -5.967 4.216 1.00 94.75 98 ALA A N 1
ATOM 756 C CA . ALA A 1 98 ? 10.906 -5.595 3.661 1.00 94.75 98 ALA A CA 1
ATOM 757 C C . ALA A 1 98 ? 10.816 -5.040 2.225 1.00 94.75 98 ALA A C 1
ATOM 759 O O . ALA A 1 98 ? 11.510 -4.080 1.894 1.00 94.75 98 ALA A O 1
ATOM 760 N N . LEU A 1 99 ? 9.942 -5.595 1.378 1.00 95.25 99 LEU A N 1
ATOM 761 C CA . LEU A 1 99 ? 9.706 -5.083 0.022 1.00 95.25 99 LEU A CA 1
ATOM 762 C C . LEU A 1 99 ? 9.050 -3.693 0.031 1.00 95.25 99 LEU A C 1
ATOM 764 O O . LEU A 1 99 ? 9.392 -2.844 -0.792 1.00 95.25 99 LEU A O 1
ATOM 768 N N . LEU A 1 100 ? 8.123 -3.448 0.963 1.00 94.94 100 LEU A N 1
ATOM 769 C CA . LEU A 1 100 ? 7.468 -2.144 1.118 1.00 94.94 100 LEU A CA 1
ATOM 770 C C . LEU A 1 100 ? 8.380 -1.101 1.768 1.00 94.94 100 LEU A C 1
ATOM 772 O O . LEU A 1 100 ? 8.291 0.075 1.427 1.00 94.94 100 LEU A O 1
ATOM 776 N N . ALA A 1 101 ? 9.273 -1.525 2.662 1.00 91.94 101 ALA A N 1
ATOM 777 C CA . ALA A 1 101 ? 10.301 -0.681 3.269 1.00 91.94 101 ALA A CA 1
ATOM 778 C C . ALA A 1 101 ? 11.292 -0.117 2.235 1.00 91.94 101 ALA A C 1
ATOM 780 O O . ALA A 1 101 ? 11.838 0.966 2.425 1.00 91.94 101 ALA A O 1
ATOM 781 N N . ARG A 1 102 ? 11.503 -0.846 1.132 1.00 90.38 102 ARG A N 1
ATOM 782 C CA . ARG A 1 102 ? 12.374 -0.465 0.011 1.00 90.38 102 ARG A CA 1
ATOM 783 C C . ARG A 1 102 ? 11.619 0.186 -1.149 1.00 90.38 102 ARG A C 1
ATOM 785 O O . ARG A 1 102 ? 12.185 0.295 -2.229 1.00 90.38 102 ARG A O 1
ATOM 792 N N . ASN A 1 103 ? 10.355 0.577 -0.959 1.00 91.56 103 ASN A N 1
ATOM 793 C CA . ASN A 1 103 ? 9.572 1.245 -1.998 1.00 91.56 103 ASN A CA 1
ATOM 794 C C . ASN A 1 103 ? 10.221 2.592 -2.381 1.00 91.56 103 ASN A C 1
ATOM 796 O O . ASN A 1 103 ? 10.191 3.507 -1.555 1.00 91.56 103 ASN A O 1
ATOM 800 N N . PRO A 1 104 ? 10.750 2.748 -3.611 1.00 90.12 104 PRO A N 1
ATOM 801 C CA . PRO A 1 104 ? 11.383 3.995 -4.033 1.00 90.12 104 PRO A CA 1
ATOM 802 C C . PRO A 1 104 ? 10.371 5.092 -4.389 1.00 90.12 104 PRO A C 1
ATOM 804 O O . PRO A 1 104 ? 10.748 6.256 -4.471 1.00 90.12 104 PRO A O 1
ATOM 807 N N . TYR A 1 105 ? 9.086 4.749 -4.554 1.00 91.31 105 TYR A N 1
ATOM 808 C CA . TYR A 1 105 ? 8.022 5.695 -4.898 1.00 91.31 105 TYR A CA 1
ATOM 809 C C . TYR A 1 105 ? 6.878 5.675 -3.870 1.00 91.31 105 TYR A C 1
ATOM 811 O O . TYR A 1 105 ? 5.761 5.236 -4.181 1.00 91.31 105 TYR A O 1
ATOM 819 N N . PRO A 1 106 ? 7.111 6.139 -2.626 1.00 90.44 106 PRO A N 1
ATOM 820 C CA . PRO A 1 106 ? 6.027 6.403 -1.686 1.00 90.44 106 PRO A CA 1
ATOM 821 C C . PRO A 1 106 ? 4.955 7.319 -2.288 1.00 90.44 106 PRO A C 1
ATOM 823 O O . PRO A 1 106 ? 5.255 8.134 -3.157 1.00 90.44 106 PRO A O 1
ATOM 826 N N . LEU A 1 107 ? 3.712 7.213 -1.808 1.00 90.56 107 LEU A N 1
ATOM 827 C CA . LEU A 1 107 ? 2.521 7.930 -2.306 1.00 90.56 107 LEU A CA 1
ATOM 828 C C . LEU A 1 107 ? 2.049 7.492 -3.702 1.00 90.56 107 LEU A C 1
ATOM 830 O O . LEU A 1 107 ? 0.854 7.276 -3.894 1.00 90.56 107 LEU A O 1
ATOM 834 N N . ILE A 1 108 ? 2.963 7.318 -4.661 1.00 92.50 108 ILE A N 1
ATOM 835 C CA . ILE A 1 108 ? 2.625 6.823 -6.004 1.00 92.50 108 ILE A CA 1
ATOM 836 C C . ILE A 1 108 ? 2.261 5.343 -5.947 1.00 92.50 108 ILE A C 1
ATOM 838 O O . ILE A 1 108 ? 1.229 4.950 -6.485 1.00 92.50 108 ILE A O 1
ATOM 842 N N . ILE A 1 109 ? 3.081 4.534 -5.273 1.00 94.25 109 ILE A N 1
ATOM 843 C CA . ILE A 1 109 ? 2.726 3.171 -4.879 1.00 94.25 109 ILE A CA 1
ATOM 844 C C . ILE A 1 109 ? 2.078 3.271 -3.489 1.00 94.25 109 ILE A C 1
ATOM 846 O O . ILE A 1 109 ? 2.765 3.664 -2.538 1.00 94.25 109 ILE A O 1
ATOM 850 N N . PRO A 1 110 ? 0.785 2.923 -3.335 1.00 95.06 110 PRO A N 1
ATOM 851 C CA . PRO A 1 110 ? 0.006 3.204 -2.130 1.00 95.06 110 PRO A CA 1
ATOM 852 C C . PRO A 1 110 ? 0.301 2.191 -1.010 1.00 95.06 110 PRO A C 1
ATOM 854 O O . PRO A 1 110 ? -0.573 1.467 -0.533 1.00 95.06 110 PRO A O 1
ATOM 857 N N . CYS A 1 111 ? 1.558 2.115 -0.565 1.00 95.69 111 CYS A N 1
ATOM 858 C CA . CYS A 1 111 ? 1.975 1.213 0.509 1.00 95.69 111 CYS A CA 1
ATOM 859 C C . CYS A 1 111 ? 1.366 1.579 1.876 1.00 95.69 111 CYS A C 1
ATOM 861 O O . CYS A 1 111 ? 1.374 0.750 2.788 1.00 95.69 111 CYS A O 1
ATOM 863 N N . HIS A 1 112 ? 0.780 2.777 2.020 1.00 96.31 112 HIS A N 1
ATOM 864 C CA . HIS A 1 112 ? -0.025 3.164 3.184 1.00 96.31 112 HIS A CA 1
ATOM 865 C C . HIS A 1 112 ? -1.287 2.305 3.344 1.00 96.31 112 HIS A C 1
ATOM 867 O O . HIS A 1 112 ? -1.754 2.156 4.469 1.00 96.31 112 HIS A O 1
ATOM 873 N N . ARG A 1 113 ? -1.781 1.663 2.274 1.00 97.69 113 ARG A N 1
ATOM 874 C CA . ARG A 1 113 ? -2.934 0.744 2.307 1.00 97.69 113 ARG A CA 1
ATOM 875 C C . ARG A 1 113 ? -2.620 -0.648 2.869 1.00 97.69 113 ARG A C 1
ATOM 877 O O . ARG A 1 113 ? -3.459 -1.537 2.780 1.00 97.69 113 ARG A O 1
ATOM 884 N N . VAL A 1 114 ? -1.431 -0.878 3.435 1.00 98.06 114 VAL A N 1
ATOM 885 C CA . VAL A 1 114 ? -1.060 -2.174 4.033 1.00 98.06 114 V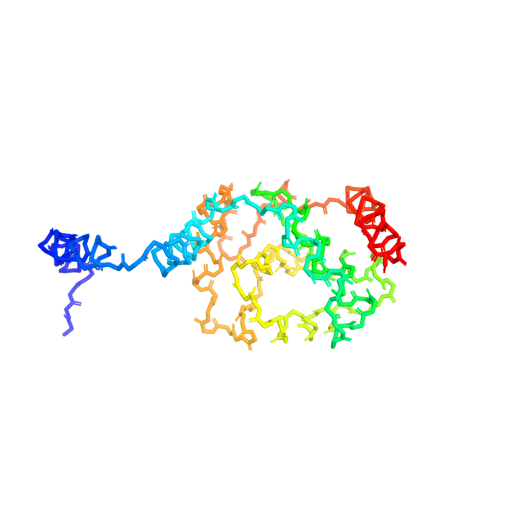AL A CA 1
ATOM 886 C C . VAL A 1 114 ? -0.980 -2.071 5.549 1.00 98.06 114 VAL A C 1
ATOM 888 O O . VAL A 1 114 ? -0.180 -1.296 6.065 1.00 98.06 114 VAL A O 1
ATOM 891 N N . VAL A 1 115 ? -1.764 -2.869 6.271 1.00 98.00 115 VAL A N 1
ATOM 892 C CA . VAL A 1 115 ? -1.867 -2.851 7.744 1.00 98.00 115 VAL A CA 1
ATOM 893 C C . VAL A 1 115 ? -1.518 -4.211 8.362 1.00 98.00 115 VAL A C 1
ATOM 895 O O . VAL A 1 115 ? -1.311 -5.206 7.659 1.00 98.00 115 VAL A O 1
ATOM 898 N N . ARG A 1 116 ? -1.401 -4.285 9.693 1.00 97.56 116 ARG A N 1
ATOM 899 C CA . ARG A 1 116 ? -1.210 -5.557 10.410 1.00 97.56 116 ARG A CA 1
ATOM 900 C C . ARG A 1 116 ? -2.474 -6.420 10.342 1.00 97.56 116 ARG A C 1
ATOM 902 O O . ARG A 1 116 ? -3.561 -5.944 10.035 1.00 97.56 116 ARG A O 1
ATOM 909 N N . ASN A 1 117 ? -2.322 -7.714 10.627 1.00 96.69 117 ASN A N 1
ATOM 910 C CA . ASN A 1 117 ? -3.421 -8.682 10.546 1.00 96.69 117 ASN A CA 1
ATOM 911 C C . ASN A 1 117 ? -4.567 -8.397 11.531 1.00 96.69 117 ASN A C 1
ATOM 913 O O . ASN A 1 117 ? -5.699 -8.762 11.255 1.00 96.69 117 ASN A O 1
ATOM 917 N N . ASP A 1 118 ? -4.274 -7.750 12.658 1.00 96.00 118 ASP A N 1
ATOM 918 C CA . ASP A 1 118 ? -5.248 -7.361 13.685 1.00 96.00 118 ASP A CA 1
ATOM 919 C C . ASP A 1 118 ? -5.926 -6.006 13.396 1.00 96.00 118 ASP A C 1
ATOM 921 O O . ASP A 1 118 ? -6.550 -5.422 14.281 1.00 96.00 118 ASP A O 1
ATOM 925 N N . GLY A 1 119 ? -5.731 -5.463 12.189 1.00 96.56 119 GLY A N 1
ATOM 926 C CA . GLY A 1 119 ? -6.235 -4.157 11.771 1.00 96.56 119 GLY A CA 1
ATOM 927 C C . GLY A 1 119 ? -5.415 -2.969 12.277 1.00 96.56 119 GLY A C 1
ATOM 928 O O . GLY A 1 119 ? -5.667 -1.842 11.855 1.00 96.56 119 GLY A O 1
ATOM 929 N N . SER A 1 120 ? -4.408 -3.167 13.136 1.00 97.50 120 SER A N 1
ATOM 930 C CA . SER A 1 120 ? -3.554 -2.056 13.564 1.00 97.50 120 SER A CA 1
ATOM 931 C C . SER A 1 120 ? -2.684 -1.542 12.415 1.00 97.50 120 SER A C 1
ATOM 933 O O . SER A 1 120 ? -2.182 -2.308 11.589 1.00 97.50 120 SER A O 1
ATOM 935 N N . LEU A 1 121 ? -2.486 -0.225 12.346 1.00 96.25 121 LEU A N 1
ATOM 936 C CA . LEU A 1 121 ? -1.837 0.409 11.196 1.00 96.25 121 LEU A CA 1
ATOM 937 C C . LEU A 1 121 ? -0.420 -0.127 10.930 1.00 96.25 121 LEU A C 1
ATOM 939 O O . LEU A 1 121 ? -0.049 -0.322 9.774 1.00 96.25 121 LEU A O 1
ATOM 943 N N . GLY A 1 122 ? 0.379 -0.388 11.969 1.00 92.69 122 GLY A N 1
ATOM 944 C CA . GLY A 1 122 ? 1.815 -0.661 11.819 1.00 92.69 122 GLY A CA 1
ATOM 945 C C . GLY A 1 122 ? 2.597 0.536 11.251 1.00 92.69 122 GLY A C 1
ATOM 946 O O . GLY A 1 122 ? 2.017 1.572 10.947 1.00 92.69 122 GLY A O 1
ATOM 947 N N . GLY A 1 123 ? 3.919 0.401 11.103 1.00 91.56 123 GLY A N 1
ATOM 948 C CA . GLY A 1 123 ? 4.782 1.505 10.656 1.00 91.56 123 GLY A CA 1
ATOM 949 C C . GLY A 1 123 ? 4.556 1.953 9.203 1.00 91.56 123 GLY A C 1
ATOM 950 O O . GLY A 1 123 ? 3.821 1.325 8.431 1.00 91.56 123 GLY A O 1
ATOM 951 N N . TYR A 1 124 ? 5.227 3.042 8.821 1.00 93.31 124 TYR A N 1
ATOM 952 C CA . TYR A 1 124 ? 5.206 3.606 7.470 1.00 93.31 124 TYR A CA 1
ATOM 953 C C . TYR A 1 124 ? 6.578 4.165 7.082 1.00 93.31 124 TYR A C 1
ATOM 955 O O . TYR A 1 124 ? 7.290 4.675 7.940 1.00 93.31 124 TYR A O 1
ATOM 963 N N . LEU A 1 125 ? 6.972 4.058 5.807 1.00 90.06 125 LEU A N 1
ATOM 964 C CA . LEU A 1 125 ? 8.314 4.463 5.341 1.00 90.06 125 LEU A CA 1
ATOM 965 C C . LEU A 1 125 ? 9.434 3.906 6.240 1.00 90.06 125 LEU A C 1
ATOM 967 O O . LEU A 1 125 ? 10.329 4.627 6.673 1.00 90.06 125 LEU A O 1
ATOM 971 N N . SER A 1 126 ? 9.321 2.624 6.596 1.00 87.25 126 SER A N 1
ATOM 972 C CA . SER A 1 126 ? 10.281 1.918 7.459 1.00 87.25 126 SER A CA 1
ATOM 973 C C . SER A 1 126 ? 10.406 2.453 8.894 1.00 87.25 126 SER A C 1
ATOM 975 O O . SER A 1 126 ? 11.317 2.047 9.608 1.00 87.25 126 SER A O 1
ATOM 977 N N . SER A 1 127 ? 9.496 3.318 9.362 1.00 91.06 127 SER A N 1
ATOM 978 C CA . SER A 1 127 ? 9.558 3.904 10.706 1.00 91.06 127 SER A CA 1
ATOM 979 C C . SER A 1 127 ? 8.178 4.109 11.344 1.00 91.06 127 SER A C 1
ATOM 981 O O . SER A 1 127 ? 7.164 4.281 10.671 1.00 91.06 127 SER A O 1
ATOM 983 N N . GLN A 1 128 ? 8.124 4.124 12.677 1.00 92.38 128 GLN A N 1
ATOM 984 C CA . GLN A 1 128 ? 6.920 4.540 13.411 1.00 92.38 128 GLN A CA 1
ATOM 985 C C . GLN A 1 128 ? 6.735 6.062 13.401 1.00 92.38 128 GLN A C 1
ATOM 987 O O . GLN A 1 128 ? 5.616 6.549 13.545 1.00 92.38 128 GLN A O 1
ATOM 992 N N . LYS A 1 129 ? 7.808 6.824 13.145 1.00 93.69 129 LYS A N 1
ATOM 993 C CA . LYS A 1 129 ? 7.780 8.294 13.089 1.00 93.69 129 LYS A CA 1
ATOM 994 C C . LYS A 1 129 ? 6.772 8.818 12.063 1.00 93.69 129 LYS A C 1
ATOM 996 O O . LYS A 1 129 ? 6.127 9.836 12.295 1.00 93.69 129 LYS A O 1
ATOM 1001 N N . TYR A 1 130 ? 6.600 8.105 10.951 1.00 94.25 130 TYR A N 1
ATOM 1002 C CA . TYR A 1 130 ? 5.731 8.511 9.842 1.00 94.25 130 TYR A CA 1
ATOM 1003 C C . TYR A 1 130 ? 4.319 7.916 9.914 1.00 94.25 130 TYR A C 1
ATOM 1005 O O . TYR A 1 130 ? 3.556 8.017 8.952 1.00 94.25 130 TYR A O 1
ATOM 1013 N N . LEU A 1 131 ? 3.939 7.320 11.050 1.00 95.12 131 LEU A N 1
ATOM 1014 C CA . LEU A 1 131 ? 2.606 6.748 11.247 1.00 95.12 131 LEU A CA 1
ATOM 1015 C C . LEU A 1 131 ? 1.488 7.785 11.052 1.00 95.12 131 LEU A C 1
ATOM 1017 O O . LEU A 1 131 ? 0.450 7.476 10.468 1.00 95.12 131 LEU A O 1
ATOM 1021 N N . HIS A 1 132 ? 1.719 9.027 11.481 1.00 94.75 132 HIS A N 1
ATOM 1022 C CA . HIS A 1 132 ? 0.771 10.129 11.317 1.00 94.75 132 HIS A CA 1
ATOM 1023 C C . HIS A 1 132 ? 0.447 10.413 9.837 1.00 94.75 132 HIS A C 1
ATOM 1025 O O . HIS A 1 132 ? -0.711 10.667 9.511 1.00 94.75 132 HIS A O 1
ATOM 1031 N N . LEU A 1 133 ? 1.428 10.291 8.929 1.00 95.12 133 LEU A N 1
ATOM 1032 C CA . LEU A 1 133 ? 1.212 10.454 7.485 1.00 95.12 133 LEU A CA 1
ATOM 1033 C C . LEU A 1 133 ? 0.313 9.346 6.937 1.00 95.12 133 LEU A C 1
ATOM 1035 O O . LEU A 1 133 ? -0.644 9.625 6.224 1.00 95.12 133 LEU A O 1
ATOM 1039 N N . LYS A 1 134 ? 0.590 8.093 7.314 1.00 96.25 134 LYS A N 1
ATOM 1040 C CA . LYS A 1 134 ? -0.228 6.940 6.921 1.00 96.25 134 LYS A CA 1
ATOM 1041 C C . LYS A 1 134 ? -1.673 7.099 7.380 1.00 96.25 134 LYS A C 1
ATOM 1043 O O . LYS A 1 134 ? -2.580 6.894 6.581 1.00 96.25 134 LYS A O 1
ATOM 1048 N N . LYS A 1 135 ? -1.874 7.493 8.644 1.00 96.81 135 LYS A N 1
ATOM 1049 C CA . LYS A 1 135 ? -3.204 7.753 9.207 1.00 96.81 135 LYS A CA 1
ATOM 1050 C C . LYS A 1 135 ? -3.927 8.839 8.413 1.00 96.81 135 LYS A C 1
ATOM 1052 O O . LYS A 1 135 ? -5.041 8.598 7.973 1.00 96.81 135 LYS A O 1
ATOM 1057 N N . LYS A 1 136 ? -3.274 9.981 8.168 1.00 96.00 136 LYS A N 1
ATOM 1058 C CA . LYS A 1 136 ? -3.850 11.087 7.395 1.00 96.00 136 LYS A CA 1
ATOM 1059 C C . LYS A 1 136 ? -4.318 10.648 6.006 1.00 96.00 136 LYS A C 1
ATOM 1061 O O . 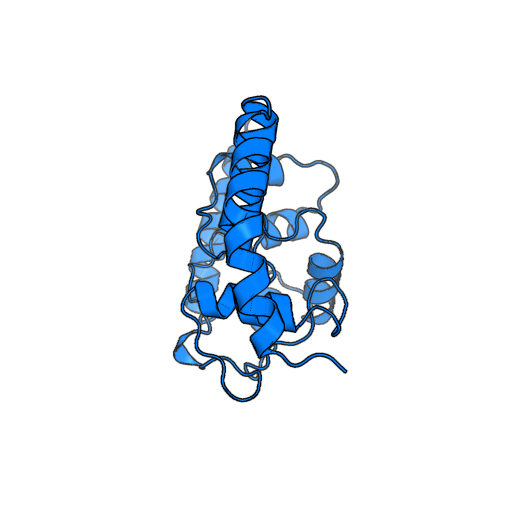LYS A 1 136 ? -5.479 10.859 5.681 1.00 96.00 136 LYS A O 1
ATOM 1066 N N . ILE A 1 137 ? -3.439 10.018 5.222 1.00 96.69 137 ILE A N 1
ATOM 1067 C CA . ILE A 1 137 ? -3.757 9.624 3.841 1.00 96.69 137 ILE A CA 1
ATOM 1068 C C . ILE A 1 137 ? -4.918 8.620 3.831 1.00 96.69 137 ILE A C 1
ATOM 1070 O O . ILE A 1 137 ? -5.840 8.752 3.035 1.00 96.69 137 ILE A O 1
ATOM 1074 N N . LEU A 1 138 ? -4.910 7.636 4.739 1.00 97.31 138 LEU A N 1
ATOM 1075 C CA . LEU A 1 138 ? -6.006 6.670 4.866 1.00 97.31 138 LEU A CA 1
ATOM 1076 C C . LEU A 1 138 ? -7.332 7.342 5.248 1.00 97.31 138 LEU A C 1
ATOM 1078 O O . LEU A 1 138 ? -8.366 7.010 4.675 1.00 97.31 138 LEU A O 1
ATOM 1082 N N . THR A 1 139 ? -7.310 8.302 6.174 1.00 96.69 139 THR A N 1
ATOM 1083 C CA . THR A 1 139 ? -8.508 9.064 6.548 1.00 96.69 139 THR A CA 1
ATOM 1084 C C . THR A 1 139 ? -9.036 9.895 5.376 1.00 96.69 139 THR A C 1
ATOM 1086 O O . THR A 1 139 ? -10.239 9.891 5.133 1.00 96.69 139 THR A O 1
ATOM 1089 N N . GLU A 1 140 ? -8.167 10.535 4.590 1.00 95.94 140 GLU A N 1
ATOM 1090 C CA . GLU A 1 140 ? -8.570 11.260 3.373 1.00 95.94 140 GLU A CA 1
ATOM 1091 C C . GLU A 1 140 ? -9.085 10.329 2.259 1.00 95.94 140 GLU A C 1
ATOM 1093 O O . GLU A 1 140 ? -9.905 10.739 1.439 1.00 95.94 140 GLU A O 1
ATOM 1098 N N . GLU A 1 141 ? -8.660 9.062 2.247 1.00 96.31 141 GLU A N 1
ATOM 1099 C CA . GLU A 1 141 ? -9.224 8.011 1.391 1.00 96.31 141 GLU A CA 1
ATOM 1100 C C . GLU A 1 141 ? -10.559 7.441 1.913 1.00 96.31 141 GLU A C 1
ATOM 1102 O O . GLU A 1 141 ? -11.142 6.576 1.258 1.00 96.31 141 GLU A O 1
ATOM 1107 N N . GLY A 1 142 ? -11.059 7.906 3.063 1.00 95.62 142 GLY A N 1
ATOM 1108 C CA . GLY A 1 142 ? -12.329 7.463 3.649 1.00 95.62 142 GLY A CA 1
ATOM 1109 C C . GLY A 1 142 ? -12.225 6.214 4.531 1.00 95.62 142 GLY A C 1
ATOM 1110 O O . GLY A 1 142 ? -13.213 5.497 4.707 1.00 95.62 142 GLY A O 1
ATOM 1111 N N . VAL A 1 143 ? -11.038 5.920 5.071 1.00 97.12 143 VAL A N 1
ATOM 1112 C CA . VAL A 1 143 ? -10.831 4.844 6.052 1.00 97.12 143 VAL A CA 1
ATOM 1113 C C . VAL A 1 143 ? -10.946 5.405 7.466 1.00 97.12 143 VAL A C 1
ATOM 1115 O O . VAL A 1 143 ? -10.134 6.225 7.899 1.00 97.12 143 VAL A O 1
ATOM 1118 N N . GLU A 1 144 ? -11.936 4.920 8.208 1.00 94.50 144 GLU A N 1
ATOM 1119 C CA . GLU A 1 144 ? -12.093 5.235 9.625 1.00 94.50 144 GLU A CA 1
ATOM 1120 C C . GLU A 1 144 ? -11.040 4.502 10.471 1.00 94.50 144 GLU A C 1
ATOM 1122 O O . GLU A 1 144 ? -10.775 3.310 10.273 1.00 94.50 144 GLU A O 1
ATOM 1127 N N . ILE A 1 145 ? -10.411 5.234 11.398 1.00 96.56 145 ILE A N 1
ATOM 1128 C CA . ILE A 1 145 ? -9.316 4.731 12.234 1.00 96.56 145 ILE A CA 1
ATOM 1129 C C . ILE A 1 145 ? -9.559 5.106 13.696 1.00 96.56 145 ILE A C 1
ATOM 1131 O O . ILE A 1 145 ? -9.379 6.262 14.087 1.00 96.56 145 ILE A O 1
ATOM 1135 N N . ILE A 1 146 ? -9.845 4.101 14.522 1.00 94.94 146 ILE A N 1
ATOM 1136 C CA . ILE A 1 146 ? -10.068 4.232 15.967 1.00 94.94 146 ILE A CA 1
ATOM 1137 C C . ILE A 1 146 ? -8.907 3.548 16.689 1.00 94.94 146 ILE A C 1
ATOM 1139 O O . ILE A 1 146 ? -8.541 2.424 16.355 1.00 94.94 146 ILE A O 1
ATOM 1143 N N . CYS A 1 147 ? -8.266 4.234 17.641 1.00 92.94 147 CYS A N 1
ATOM 1144 C CA . CYS A 1 147 ? -7.127 3.693 18.404 1.00 92.94 147 CYS A CA 1
ATOM 1145 C C . CYS A 1 147 ? -6.018 3.061 17.523 1.00 92.94 147 CYS A C 1
ATOM 1147 O O . CYS A 1 147 ? -5.454 2.022 17.859 1.00 92.94 147 CYS A O 1
ATOM 1149 N N . ASN A 1 148 ? -5.704 3.686 16.379 1.00 95.19 148 ASN A N 1
ATOM 1150 C CA . ASN A 1 148 ? -4.747 3.191 15.372 1.00 95.19 148 ASN A CA 1
ATOM 1151 C C . ASN A 1 148 ? -5.108 1.830 14.750 1.00 95.19 148 ASN A C 1
ATOM 1153 O O . ASN A 1 148 ? -4.220 1.131 14.250 1.00 95.19 148 ASN A O 1
ATOM 1157 N N . LYS A 1 149 ? -6.392 1.470 14.742 1.00 97.12 149 LYS A N 1
ATOM 1158 C CA . LYS A 1 149 ? -6.931 0.302 14.050 1.00 97.12 149 LYS A CA 1
ATOM 1159 C C . LYS A 1 149 ? -7.942 0.720 12.994 1.00 97.12 149 LYS A C 1
ATOM 1161 O O . LYS A 1 149 ? -8.736 1.627 13.223 1.00 97.12 149 LYS A O 1
ATOM 1166 N N . VAL A 1 150 ? -7.885 0.062 11.842 1.00 97.25 150 VAL A N 1
ATOM 1167 C CA . VAL A 1 150 ? -8.910 0.181 10.801 1.00 97.25 150 VAL A CA 1
ATOM 1168 C C . VAL A 1 150 ? -10.099 -0.719 11.131 1.00 97.25 150 VAL A C 1
ATOM 1170 O O . VAL A 1 150 ? -9.920 -1.779 11.736 1.00 97.25 150 VAL A O 1
ATOM 1173 N N . SER A 1 151 ? -11.297 -0.329 10.695 1.00 95.31 151 SER A N 1
ATOM 1174 C CA . SER A 1 151 ? -12.458 -1.226 10.722 1.00 95.31 151 SER A CA 1
ATOM 1175 C C . SER A 1 151 ? -12.205 -2.464 9.852 1.00 95.31 151 SER A C 1
ATOM 1177 O O . SER A 1 151 ? -11.640 -2.365 8.757 1.00 95.31 151 SER A O 1
ATOM 1179 N N . SER A 1 152 ? -12.641 -3.633 10.326 1.00 93.50 152 SER A N 1
ATOM 1180 C CA . SER A 1 152 ? -12.531 -4.907 9.607 1.00 93.50 152 SER A CA 1
ATOM 1181 C C . SER A 1 152 ? -13.226 -4.872 8.244 1.00 93.50 152 SER A C 1
ATOM 1183 O O . SER A 1 152 ? -12.741 -5.494 7.304 1.00 93.50 152 SER A O 1
ATOM 1185 N N . GLU A 1 153 ? -14.293 -4.084 8.100 1.00 95.56 153 GLU A N 1
ATOM 1186 C CA . GLU A 1 153 ? -15.041 -3.902 6.848 1.00 95.56 153 GLU A CA 1
ATOM 1187 C C . GLU A 1 153 ? -14.205 -3.269 5.730 1.00 95.56 153 GLU A C 1
ATOM 1189 O O . GLU A 1 153 ? -14.459 -3.479 4.544 1.00 95.56 153 GLU A O 1
ATOM 1194 N N . LYS A 1 154 ? -13.185 -2.487 6.100 1.00 97.06 154 LYS A N 1
ATOM 1195 C CA . LYS A 1 154 ? -12.267 -1.848 5.152 1.00 97.06 154 LYS A CA 1
ATOM 1196 C C . LYS A 1 154 ? -11.097 -2.762 4.782 1.00 97.06 154 LYS A C 1
ATOM 1198 O O . LYS A 1 154 ? -10.322 -2.420 3.889 1.00 97.06 154 LYS A O 1
ATOM 1203 N N . ILE A 1 155 ? -10.945 -3.916 5.437 1.00 97.94 155 ILE A N 1
ATOM 1204 C CA . ILE A 1 155 ? -9.889 -4.887 5.143 1.00 97.94 155 ILE A CA 1
ATOM 1205 C C . ILE A 1 155 ? -10.363 -5.834 4.036 1.00 97.94 155 ILE A C 1
ATOM 1207 O O . ILE A 1 155 ? -11.339 -6.565 4.188 1.00 97.94 155 ILE A O 1
ATOM 1211 N N . LEU A 1 156 ? -9.636 -5.864 2.920 1.00 97.94 156 LEU A N 1
ATOM 1212 C CA . LEU A 1 156 ? -9.929 -6.766 1.812 1.00 97.94 156 LEU A CA 1
ATOM 1213 C 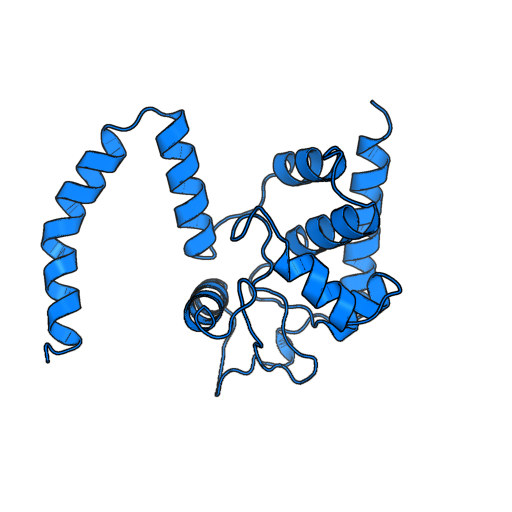C . LEU A 1 156 ? -9.805 -8.234 2.228 1.00 97.94 156 LEU A C 1
ATOM 1215 O O . LEU A 1 156 ? -8.817 -8.660 2.833 1.00 97.94 156 LEU A O 1
ATOM 1219 N N . THR A 1 157 ? -10.788 -9.028 1.811 1.00 97.88 157 THR A N 1
ATOM 1220 C CA . THR A 1 157 ? -10.764 -10.481 1.979 1.00 97.88 157 THR A CA 1
ATOM 1221 C C . THR A 1 157 ? -9.717 -11.124 1.070 1.00 97.88 157 THR A C 1
ATOM 1223 O O . THR A 1 157 ? -9.310 -10.566 0.045 1.00 97.88 157 THR A O 1
ATOM 1226 N N . LEU A 1 158 ? -9.305 -12.351 1.406 1.00 97.19 158 LEU A N 1
ATOM 1227 C CA . LEU A 1 158 ? -8.354 -13.101 0.582 1.00 97.19 158 LEU A CA 1
ATOM 1228 C C . LEU A 1 158 ? -8.888 -13.327 -0.843 1.00 97.19 158 LEU A C 1
ATOM 1230 O O . LEU A 1 158 ? -8.142 -13.168 -1.804 1.00 97.19 158 LEU A O 1
ATOM 1234 N N . ASN A 1 159 ? -10.186 -13.609 -0.985 1.00 97.75 159 ASN A N 1
ATOM 1235 C CA . ASN A 1 159 ? -10.835 -13.799 -2.284 1.00 97.75 159 ASN A CA 1
ATOM 1236 C C . ASN A 1 159 ? -10.829 -12.519 -3.128 1.00 97.75 159 ASN A C 1
ATOM 1238 O O . ASN A 1 159 ? -10.578 -12.577 -4.330 1.00 97.75 159 ASN A O 1
ATOM 1242 N N . ALA A 1 160 ? -11.062 -11.353 -2.514 1.00 97.88 160 ALA A N 1
ATOM 1243 C CA . ALA A 1 160 ? -10.949 -10.077 -3.217 1.00 97.88 160 ALA A CA 1
ATOM 1244 C C . ALA A 1 160 ? -9.513 -9.849 -3.716 1.00 97.88 160 ALA A C 1
ATOM 1246 O O . ALA A 1 160 ? -9.310 -9.490 -4.875 1.00 97.88 160 ALA A O 1
ATOM 1247 N N . LEU A 1 161 ? -8.510 -10.133 -2.881 1.00 97.50 161 LEU A N 1
ATOM 1248 C CA . LEU A 1 161 ? -7.103 -10.002 -3.264 1.00 97.50 161 LEU A CA 1
ATOM 1249 C C . LEU A 1 161 ? -6.672 -11.000 -4.347 1.00 97.50 161 LEU A C 1
ATOM 1251 O O . LEU A 1 161 ? -5.849 -10.640 -5.185 1.00 97.50 161 LEU A O 1
ATOM 1255 N N . LEU A 1 162 ? -7.230 -12.215 -4.378 1.00 97.56 162 LEU A N 1
ATOM 1256 C CA . LEU A 1 162 ? -6.985 -13.181 -5.456 1.00 97.56 162 LEU A CA 1
ATOM 1257 C C . LEU A 1 162 ? -7.465 -12.644 -6.811 1.00 97.56 162 LEU A C 1
ATOM 1259 O O . LEU A 1 162 ? -6.704 -12.666 -7.775 1.00 97.56 162 LEU A O 1
ATOM 1263 N N . LYS A 1 163 ? -8.661 -12.043 -6.864 1.00 97.50 163 LYS A N 1
ATOM 1264 C CA . LYS A 1 163 ? -9.164 -11.380 -8.082 1.00 97.50 163 LYS A CA 1
ATOM 1265 C C . LYS A 1 163 ? -8.250 -10.234 -8.528 1.00 97.50 163 LYS A C 1
ATOM 1267 O O . LYS A 1 163 ? -7.970 -10.074 -9.716 1.00 97.50 163 LYS A O 1
ATOM 1272 N N . LEU A 1 164 ? -7.746 -9.437 -7.580 1.00 96.69 164 LEU A N 1
ATOM 1273 C CA . LEU A 1 164 ? -6.790 -8.368 -7.893 1.00 96.69 164 LEU A CA 1
ATOM 1274 C C . LEU A 1 164 ? -5.440 -8.923 -8.374 1.00 96.69 164 LEU A C 1
ATOM 1276 O O . LEU A 1 164 ? -4.843 -8.344 -9.279 1.00 96.69 164 LEU A O 1
ATOM 1280 N N . ARG A 1 165 ? -4.974 -10.051 -7.823 1.00 96.06 165 ARG A N 1
ATOM 1281 C CA . ARG A 1 165 ? -3.752 -10.748 -8.259 1.00 96.06 165 ARG A CA 1
ATOM 1282 C C . ARG A 1 165 ? -3.868 -11.218 -9.705 1.00 96.06 165 ARG A C 1
ATOM 1284 O O . ARG A 1 165 ? -2.939 -10.998 -10.473 1.00 96.06 165 ARG A O 1
ATOM 1291 N N . GLU A 1 166 ? -4.987 -11.829 -10.085 1.00 95.62 166 GLU A N 1
ATOM 1292 C CA . GLU A 1 166 ? -5.237 -12.247 -11.473 1.00 95.62 166 GLU A CA 1
ATOM 1293 C C . GLU A 1 166 ? -5.204 -11.051 -12.428 1.00 95.62 166 GLU A C 1
ATOM 1295 O O . GLU A 1 166 ? -4.550 -11.096 -13.468 1.00 95.62 166 GLU A O 1
ATOM 1300 N N . LYS A 1 167 ? -5.841 -9.937 -12.045 1.00 93.56 167 LYS A N 1
ATOM 1301 C CA . LYS A 1 167 ? -5.787 -8.693 -12.821 1.00 93.56 167 LYS A CA 1
ATOM 1302 C C . LYS A 1 167 ? -4.358 -8.143 -12.929 1.00 93.56 167 LYS A C 1
ATOM 1304 O O . LYS A 1 167 ? -3.963 -7.700 -14.002 1.00 93.56 167 LYS A O 1
ATOM 1309 N N . ALA A 1 168 ? -3.581 -8.189 -11.846 1.00 92.88 168 ALA A N 1
ATOM 1310 C CA . ALA A 1 168 ? -2.179 -7.774 -11.838 1.00 92.88 168 ALA A CA 1
ATOM 1311 C C . ALA A 1 168 ? -1.297 -8.652 -12.743 1.00 92.88 168 ALA A C 1
ATOM 1313 O O . ALA A 1 168 ? -0.430 -8.124 -13.434 1.00 92.88 168 ALA A O 1
ATOM 1314 N N . ALA A 1 169 ? -1.532 -9.968 -12.767 1.00 91.75 169 ALA A N 1
ATOM 1315 C CA . ALA A 1 169 ? -0.794 -10.906 -13.612 1.00 91.75 169 ALA A CA 1
ATOM 1316 C C . ALA A 1 169 ? -0.983 -10.601 -15.105 1.00 91.75 169 ALA A C 1
ATOM 1318 O O . ALA A 1 169 ? 0.006 -10.491 -15.825 1.00 91.75 169 ALA A O 1
ATOM 1319 N N . ARG A 1 170 ? -2.220 -10.317 -15.538 1.00 90.75 170 ARG A N 1
ATOM 1320 C CA . ARG A 1 170 ? -2.509 -9.924 -16.931 1.00 90.75 170 ARG A CA 1
ATOM 1321 C C . ARG A 1 170 ? -1.706 -8.699 -17.372 1.00 90.75 170 ARG A C 1
ATOM 1323 O O . ARG A 1 170 ? -1.202 -8.672 -18.487 1.00 90.75 170 ARG A O 1
ATOM 1330 N N . PHE A 1 171 ? -1.534 -7.704 -16.496 1.00 87.69 171 PHE A N 1
ATOM 1331 C CA . PHE A 1 171 ? -0.703 -6.535 -16.810 1.00 87.69 171 PHE A CA 1
ATOM 1332 C C . PHE A 1 171 ? 0.773 -6.898 -17.020 1.00 87.69 171 PHE A C 1
ATOM 1334 O O . PHE A 1 171 ? 1.424 -6.323 -17.887 1.00 87.69 171 PHE A O 1
ATOM 1341 N N . LEU A 1 172 ? 1.308 -7.845 -16.246 1.00 87.06 172 LEU A N 1
ATOM 1342 C CA . LEU A 1 172 ? 2.697 -8.292 -16.382 1.00 87.06 172 LEU A CA 1
ATOM 1343 C C . LEU A 1 172 ? 2.925 -9.104 -17.664 1.00 87.06 172 LEU A C 1
ATOM 1345 O O . LEU A 1 172 ? 3.970 -8.954 -18.297 1.00 87.06 172 LEU A O 1
ATOM 1349 N N . GLU A 1 173 ? 1.945 -9.914 -18.061 1.00 84.44 173 GLU A N 1
ATOM 1350 C CA . GLU A 1 173 ? 1.968 -10.683 -19.310 1.00 84.44 173 GLU A CA 1
ATOM 1351 C C . GLU A 1 173 ? 1.958 -9.756 -20.534 1.00 84.44 173 GLU A C 1
ATOM 1353 O O . GLU A 1 173 ? 2.801 -9.892 -21.419 1.00 84.44 173 GLU A O 1
ATOM 1358 N N . THR A 1 174 ? 1.088 -8.736 -20.549 1.00 75.50 174 THR A N 1
ATOM 1359 C CA . THR A 1 174 ? 0.998 -7.779 -21.670 1.00 75.50 174 THR A CA 1
ATOM 1360 C C . THR A 1 174 ? 2.260 -6.939 -21.876 1.00 75.50 174 THR A C 1
ATOM 1362 O O . THR A 1 174 ? 2.509 -6.464 -22.982 1.00 75.50 174 THR A O 1
ATOM 1365 N N . SER A 1 175 ? 3.066 -6.754 -20.829 1.00 62.81 175 SER A N 1
ATOM 1366 C CA . SER A 1 175 ? 4.287 -5.944 -20.877 1.00 62.81 175 SER A CA 1
ATOM 1367 C C . SER A 1 175 ? 5.538 -6.720 -21.290 1.00 62.81 175 SER A C 1
ATOM 1369 O O . SER A 1 175 ? 6.553 -6.089 -21.552 1.00 62.81 175 SER A O 1
ATOM 1371 N N . SER A 1 176 ? 5.488 -8.058 -21.336 1.00 58.12 176 SER A N 1
ATOM 1372 C CA . SER A 1 176 ? 6.612 -8.890 -21.808 1.00 58.12 176 SER A CA 1
ATOM 1373 C C . SER A 1 176 ? 6.604 -9.114 -23.326 1.00 58.12 176 SER A C 1
ATOM 1375 O O . SER A 1 176 ? 7.530 -9.717 -23.852 1.00 58.12 176 SER A O 1
ATOM 1377 N N . CYS A 1 177 ? 5.562 -8.662 -24.031 1.00 45.56 177 CYS A N 1
ATOM 1378 C CA . CYS A 1 177 ? 5.356 -8.915 -25.461 1.00 45.56 177 CYS A CA 1
ATOM 1379 C C . CYS A 1 177 ? 5.765 -7.725 -26.358 1.00 45.56 177 CYS A C 1
ATOM 1381 O O . CYS A 1 177 ? 5.187 -7.532 -27.425 1.00 45.56 177 CYS A O 1
ATOM 1383 N N . LYS A 1 178 ? 6.714 -6.889 -25.924 1.00 44.59 178 LYS A N 1
ATOM 1384 C CA . LYS A 1 178 ? 7.229 -5.751 -26.700 1.00 44.59 178 LYS A CA 1
ATOM 1385 C C . LYS A 1 178 ? 8.739 -5.652 -26.614 1.00 44.59 178 LYS A C 1
ATOM 1387 O O . LYS A 1 178 ? 9.262 -5.905 -25.508 1.00 44.59 178 LYS A O 1
#

Radius of gyration: 18.05 Å; chains: 1; bounding box: 31×52×50 Å

Secondary structure (DSSP, 8-state):
---TTHHHHHHHHHHHHHHHHHHSS-HHHHHHHHHHHHHHTT-PPPPHHHHHHHHH-TTS-HHHHHHHHHHHHSPTT-BEEHHHHHHHTTS-HHHHHHHHHT-SSBTTB-GGGEE-TTSB---BTTBSTTHHHHHHHHHHTT--EETTEE-GGGBPPHHHHHHHHHHHHHHHHHTS--